Protein AF-A0A2G6C9Z2-F1 (afdb_monomer)

Sequence (104 aa):
MLDPESEKLVQGSLRQTPAGVHLALAPETNQLFSQILRNLEEQHGTTAAGEPRPVVLTSLDLRRHLRQHLVSEFPQIPVLSLPELTANVSVQPIGEIRLLTPVE

Radius of gyration: 14.16 Å; Cα contacts (8 Å, |Δi|>4): 102; chains: 1; bounding box: 36×35×36 Å

Nearest PDB structures (foldseek):
  6wa9-assembly1_I  TM=8.154E-01  e=1.800E-06  Chlamydia pneumoniae
  7qij-assembly1_HA  TM=7.880E-01  e=5.708E-06  Yersinia enterocolitica
  7qij-assembly1_IA  TM=7.735E-01  e=6.109E-06  Yersinia enterocolitica
  7qij-assembly2_QA  TM=7.751E-01  e=1.380E-05  Yersinia enterocolitica
  6wa9-assembly1_E  TM=7.570E-01  e=2.912E-05  Chlamydia pneumoniae

Mean predicted aligned error: 4.77 Å

Structure (mmCIF, N/CA/C/O backbone):
data_AF-A0A2G6C9Z2-F1
#
_entry.id   AF-A0A2G6C9Z2-F1
#
loop_
_atom_site.group_PDB
_atom_site.id
_atom_site.type_symbol
_atom_site.label_atom_id
_atom_site.label_alt_id
_atom_site.label_comp_id
_atom_site.label_asym_id
_atom_site.label_entity_id
_atom_site.label_seq_id
_atom_site.pdbx_PDB_ins_code
_atom_site.Cartn_x
_atom_site.Cartn_y
_atom_site.Cartn_z
_atom_site.occupancy
_atom_site.B_iso_or_equiv
_atom_site.auth_seq_id
_atom_site.auth_comp_id
_atom_site.auth_asym_id
_atom_site.auth_atom_id
_atom_site.pdbx_PDB_model_num
ATOM 1 N N . MET A 1 1 ? 8.566 1.923 -1.845 1.00 90.44 1 MET A N 1
ATOM 2 C CA . MET A 1 1 ? 8.155 1.179 -0.626 1.00 90.44 1 MET A CA 1
ATOM 3 C C . MET A 1 1 ? 7.540 2.152 0.361 1.00 90.44 1 MET A C 1
ATOM 5 O O . MET A 1 1 ? 7.825 3.332 0.223 1.00 90.44 1 MET A O 1
ATOM 9 N N . LEU A 1 2 ? 6.696 1.715 1.294 1.00 92.31 2 LEU A N 1
ATOM 10 C CA . LEU A 1 2 ? 6.283 2.602 2.389 1.00 92.31 2 LEU A CA 1
ATOM 11 C C . LEU A 1 2 ? 7.476 2.838 3.316 1.00 92.31 2 LEU A C 1
ATOM 13 O O . LEU A 1 2 ? 8.224 1.898 3.581 1.00 92.31 2 LEU A O 1
ATOM 17 N N . ASP A 1 3 ? 7.656 4.071 3.786 1.00 92.69 3 ASP A N 1
ATOM 18 C CA . ASP A 1 3 ? 8.592 4.308 4.883 1.00 92.69 3 ASP A CA 1
ATOM 19 C C . ASP A 1 3 ? 8.016 3.746 6.206 1.00 92.69 3 ASP A C 1
ATOM 21 O O . ASP A 1 3 ? 6.793 3.592 6.331 1.00 92.69 3 ASP A O 1
ATOM 25 N N . PRO A 1 4 ? 8.860 3.455 7.213 1.00 92.12 4 PRO A N 1
ATOM 26 C CA . PRO A 1 4 ? 8.418 2.821 8.454 1.00 92.12 4 PRO A CA 1
ATOM 27 C C . PRO A 1 4 ? 7.333 3.582 9.231 1.00 92.12 4 PRO A C 1
ATOM 29 O O . PRO A 1 4 ? 6.517 2.956 9.910 1.00 92.12 4 PRO A O 1
ATOM 32 N N . GLU A 1 5 ? 7.315 4.915 9.187 1.00 94.31 5 GLU A N 1
ATOM 33 C CA . GLU A 1 5 ? 6.312 5.711 9.899 1.00 94.31 5 GLU A CA 1
ATOM 34 C C . GLU A 1 5 ? 4.976 5.710 9.157 1.00 94.31 5 GLU A C 1
ATOM 36 O O . GLU A 1 5 ? 3.927 5.504 9.773 1.00 94.31 5 GLU A O 1
ATOM 41 N N . SER A 1 6 ? 5.011 5.830 7.828 1.00 95.06 6 SER A N 1
ATOM 42 C CA . SER A 1 6 ? 3.819 5.648 6.990 1.00 95.06 6 SER A CA 1
ATOM 43 C C . SER A 1 6 ? 3.226 4.257 7.142 1.00 95.06 6 SER A C 1
ATOM 45 O O . SER A 1 6 ? 2.007 4.096 7.175 1.00 95.06 6 SER A O 1
ATOM 47 N N . GLU A 1 7 ? 4.074 3.243 7.281 1.00 94.25 7 GLU A N 1
ATOM 48 C CA . GLU A 1 7 ? 3.624 1.876 7.487 1.00 94.25 7 GLU A CA 1
ATOM 49 C C . GLU A 1 7 ? 2.889 1.709 8.824 1.00 94.25 7 GLU A C 1
ATOM 51 O O . GLU A 1 7 ? 1.787 1.154 8.864 1.00 94.25 7 GLU A O 1
ATOM 56 N N . LYS A 1 8 ? 3.431 2.283 9.906 1.00 95.00 8 LYS A N 1
ATOM 57 C CA . LYS A 1 8 ? 2.752 2.339 11.210 1.00 95.00 8 LYS A CA 1
ATOM 58 C C . LYS A 1 8 ? 1.430 3.098 11.136 1.00 95.00 8 LYS A C 1
ATOM 60 O O . LYS A 1 8 ? 0.448 2.652 11.730 1.00 95.00 8 LYS A O 1
ATOM 65 N N . LEU A 1 9 ? 1.378 4.216 10.408 1.00 95.62 9 LEU A N 1
ATOM 66 C CA . LEU A 1 9 ? 0.140 4.972 10.207 1.00 95.62 9 LEU A CA 1
ATOM 67 C C . LEU A 1 9 ? -0.923 4.115 9.511 1.00 95.62 9 LEU A C 1
ATOM 69 O O . LEU A 1 9 ? -2.071 4.058 9.962 1.00 95.62 9 LEU A O 1
ATOM 73 N N . VAL A 1 10 ? -0.549 3.432 8.426 1.00 95.75 10 VAL A N 1
ATOM 74 C CA . VAL A 1 10 ? -1.455 2.562 7.662 1.00 95.75 10 VAL A CA 1
ATOM 75 C C . VAL A 1 10 ? -1.944 1.413 8.541 1.00 95.75 10 VAL A C 1
ATOM 77 O O . VAL A 1 10 ? -3.142 1.129 8.569 1.00 95.75 10 VAL A O 1
ATOM 80 N N . GLN A 1 11 ? -1.060 0.814 9.339 1.00 95.38 11 GLN A N 1
ATOM 81 C CA . GLN A 1 11 ? -1.421 -0.223 10.303 1.00 95.38 11 GLN A CA 1
ATOM 82 C C . GLN A 1 11 ? -2.396 0.279 11.374 1.00 95.38 11 GLN A C 1
ATOM 84 O O . GLN A 1 11 ? -3.413 -0.365 11.632 1.00 95.38 11 GLN A O 1
ATOM 89 N N . GLY A 1 12 ? -2.142 1.457 11.949 1.00 96.00 12 GLY A N 1
ATOM 90 C CA . GLY A 1 12 ? -3.032 2.109 12.915 1.00 96.00 12 GLY A CA 1
ATOM 91 C C . GLY A 1 12 ? -4.378 2.547 12.326 1.00 96.00 12 GLY A C 1
ATOM 92 O O . GLY A 1 12 ? -5.319 2.836 13.067 1.00 96.00 12 GLY A O 1
ATOM 93 N N . SER A 1 13 ? -4.500 2.560 10.999 1.00 96.12 13 SER A N 1
ATOM 94 C CA . SER A 1 13 ? -5.719 2.911 10.262 1.00 96.12 13 SER A CA 1
ATOM 95 C C . SER A 1 13 ? -6.564 1.694 9.869 1.00 96.12 13 SER A C 1
ATOM 97 O O . SER A 1 13 ? -7.622 1.844 9.254 1.00 96.12 13 SER A O 1
ATOM 99 N N . LEU A 1 14 ? -6.149 0.477 10.236 1.00 96.38 14 LEU A N 1
ATOM 100 C CA . LEU A 1 14 ? -6.987 -0.7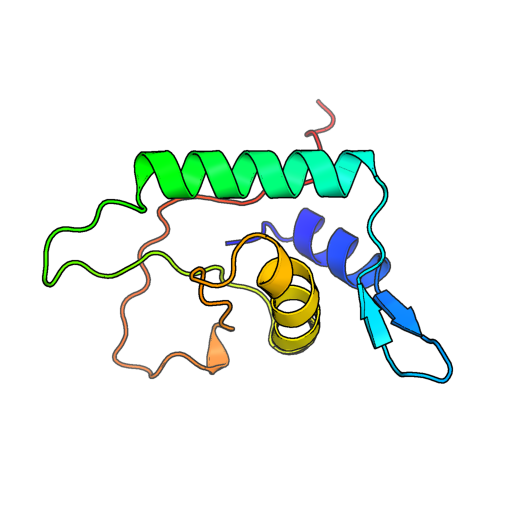12 10.090 1.00 96.38 14 LEU A CA 1
ATOM 101 C C . LEU A 1 14 ? -8.178 -0.642 11.051 1.00 96.38 14 LEU A C 1
ATOM 103 O O . LEU A 1 14 ? -8.050 -0.269 12.221 1.00 96.38 14 LEU A O 1
ATOM 107 N N . ARG A 1 15 ? -9.364 -0.995 10.556 1.00 95.75 15 ARG A N 1
ATOM 108 C CA . ARG A 1 15 ? -10.600 -1.031 11.343 1.00 95.75 15 ARG A CA 1
ATOM 109 C C . ARG A 1 15 ? -11.251 -2.390 11.209 1.00 95.75 15 ARG A C 1
ATOM 111 O O . ARG A 1 15 ? -11.387 -2.921 10.108 1.00 95.75 15 ARG A O 1
ATOM 118 N N . GLN A 1 16 ? -11.650 -2.939 12.348 1.00 95.06 16 GLN A N 1
ATOM 119 C CA . GLN A 1 16 ? -12.423 -4.165 12.396 1.00 95.06 16 GLN A CA 1
ATOM 120 C C . GLN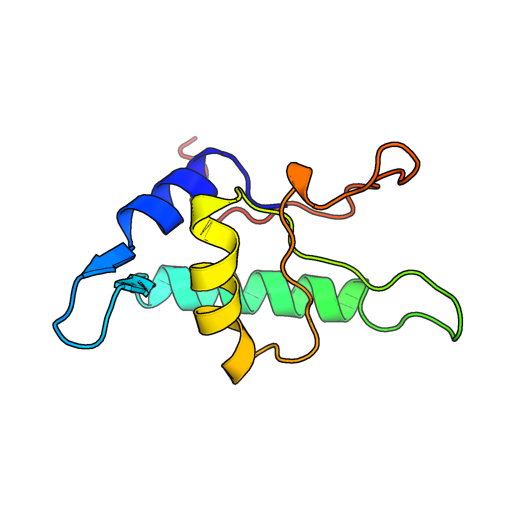 A 1 16 ? -13.907 -3.831 12.303 1.00 95.06 16 GLN A C 1
ATOM 122 O O . GLN A 1 16 ? -14.423 -2.993 13.041 1.00 95.06 16 GLN A O 1
ATOM 127 N N . THR A 1 17 ? -14.586 -4.512 11.393 1.00 92.50 17 THR A N 1
ATOM 128 C CA . THR A 1 17 ? -16.034 -4.445 11.208 1.00 92.50 17 THR A CA 1
ATOM 129 C C . THR A 1 17 ? -16.597 -5.866 11.176 1.00 92.50 17 THR A C 1
ATOM 131 O O . THR A 1 17 ? -15.833 -6.820 10.990 1.00 92.50 17 THR A O 1
ATOM 134 N N . PRO A 1 18 ? -17.924 -6.050 11.292 1.00 95.56 18 PRO A N 1
ATOM 135 C CA . PRO A 1 18 ? -18.542 -7.363 11.104 1.00 95.56 18 PRO A CA 1
ATOM 136 C C . PRO A 1 18 ? -18.252 -7.998 9.733 1.00 95.56 18 PRO A C 1
ATOM 138 O O . PRO A 1 18 ? -18.237 -9.218 9.619 1.00 95.56 18 PRO A O 1
ATOM 141 N N . ALA A 1 19 ? -17.988 -7.187 8.702 1.00 90.06 19 ALA A N 1
ATOM 142 C CA . ALA A 1 19 ? -17.647 -7.651 7.356 1.00 90.06 19 ALA A CA 1
ATOM 143 C C . ALA A 1 19 ? -16.150 -7.982 7.177 1.00 90.06 19 ALA A C 1
ATOM 145 O O . ALA A 1 19 ? -15.744 -8.433 6.107 1.00 90.06 19 ALA A O 1
ATOM 146 N N . GLY A 1 20 ? -15.322 -7.761 8.204 1.00 91.00 20 GLY A N 1
ATOM 147 C CA . GLY A 1 20 ? -13.881 -8.006 8.178 1.00 91.00 20 GLY A CA 1
ATOM 148 C C . GLY A 1 20 ? -13.045 -6.776 8.530 1.00 91.00 20 GLY A C 1
ATOM 149 O O . GLY A 1 20 ? -13.547 -5.768 9.035 1.00 91.00 20 GLY A O 1
ATOM 150 N N . VAL A 1 21 ? -11.739 -6.881 8.284 1.00 92.81 21 VAL A N 1
ATOM 151 C CA . VAL A 1 21 ? -10.768 -5.808 8.535 1.00 92.81 21 VAL A CA 1
ATOM 152 C C . VAL A 1 21 ? -10.512 -5.039 7.246 1.00 92.81 21 VAL A C 1
ATOM 154 O O . 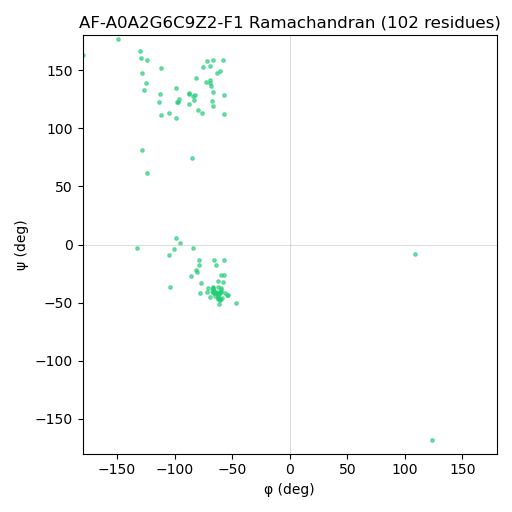VAL A 1 21 ? -10.060 -5.628 6.263 1.00 92.81 21 VAL A O 1
ATOM 157 N N . HIS A 1 22 ? -10.753 -3.730 7.266 1.00 92.06 22 HIS A N 1
ATOM 158 C CA . HIS A 1 22 ? -10.493 -2.846 6.132 1.00 92.06 22 HIS A CA 1
ATOM 159 C C . HIS A 1 22 ? -9.573 -1.687 6.521 1.00 92.06 22 HIS A C 1
ATOM 161 O O . HIS A 1 22 ? -9.478 -1.305 7.690 1.00 92.06 22 HIS A O 1
ATOM 167 N N . LEU A 1 23 ? -8.925 -1.090 5.524 1.00 94.44 23 LEU A N 1
ATOM 168 C CA . LEU A 1 23 ? -8.126 0.116 5.701 1.00 94.44 23 LEU A CA 1
ATOM 169 C C . LEU A 1 23 ? -9.031 1.356 5.662 1.00 94.44 23 LEU A C 1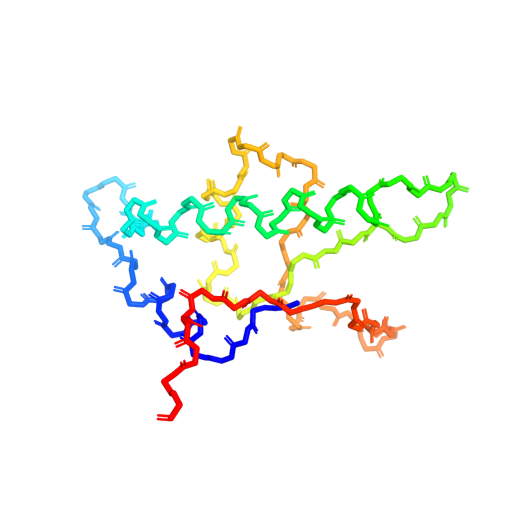
ATOM 171 O O . LEU A 1 23 ? -9.780 1.539 4.706 1.00 94.44 23 LEU A O 1
ATOM 175 N N . ALA A 1 24 ? -8.978 2.187 6.703 1.00 93.81 24 ALA A N 1
ATOM 176 C CA . ALA A 1 24 ? -9.733 3.435 6.807 1.00 93.81 24 ALA A CA 1
ATOM 177 C C . ALA A 1 24 ? -8.797 4.593 7.158 1.00 93.81 24 ALA A C 1
ATOM 179 O O . ALA A 1 24 ? -8.665 4.993 8.315 1.00 93.81 24 ALA A O 1
ATOM 180 N N . LEU A 1 25 ? -8.129 5.104 6.129 1.00 94.56 25 LEU A N 1
ATOM 181 C CA . LEU A 1 25 ? -7.285 6.290 6.217 1.00 94.56 25 LEU A CA 1
ATOM 182 C C . LEU A 1 25 ? -8.138 7.562 6.289 1.00 94.56 25 LEU A C 1
ATOM 184 O O . LEU A 1 25 ? -9.256 7.609 5.767 1.00 94.56 25 LEU A O 1
ATOM 188 N N . ALA A 1 26 ? -7.584 8.607 6.907 1.00 94.38 26 ALA A N 1
ATOM 189 C CA . ALA A 1 26 ? -8.171 9.939 6.849 1.00 94.38 26 ALA A CA 1
ATOM 190 C C . ALA A 1 26 ? -8.240 10.433 5.386 1.00 94.38 26 ALA A C 1
ATOM 192 O O . ALA A 1 26 ? -7.376 10.066 4.582 1.00 94.38 26 ALA A O 1
ATOM 193 N N . PRO A 1 27 ? -9.233 11.267 5.019 1.00 94.81 27 PRO A N 1
ATOM 194 C CA . PRO A 1 27 ? -9.402 11.733 3.641 1.00 94.81 27 PRO A CA 1
ATOM 195 C C . PRO A 1 27 ? -8.145 12.386 3.053 1.00 94.81 27 PRO A C 1
ATOM 197 O O . PRO A 1 27 ? -7.768 12.074 1.928 1.00 94.81 27 PRO A O 1
ATOM 200 N N . GLU A 1 28 ? -7.464 13.228 3.829 1.00 94.69 28 GLU A N 1
ATOM 201 C CA . GLU A 1 28 ? -6.239 13.925 3.413 1.00 94.69 28 GLU A CA 1
ATOM 202 C C . GLU A 1 28 ? -5.090 12.940 3.162 1.00 94.69 28 GLU A C 1
ATOM 204 O O . GLU A 1 28 ? -4.384 13.034 2.159 1.00 94.69 28 GLU A O 1
ATOM 209 N N . THR A 1 29 ? -4.946 11.930 4.025 1.00 94.75 29 THR A N 1
ATOM 210 C CA . THR A 1 29 ? -3.947 10.869 3.855 1.00 94.75 29 THR A CA 1
ATOM 211 C C . THR A 1 29 ? -4.230 10.020 2.619 1.00 94.75 29 THR A C 1
ATOM 213 O O . THR A 1 29 ? -3.301 9.697 1.884 1.00 94.75 29 THR A O 1
ATOM 216 N N . ASN A 1 30 ? -5.498 9.688 2.353 1.00 94.81 30 ASN A N 1
ATOM 217 C CA . ASN A 1 30 ? -5.893 8.995 1.123 1.00 94.81 30 ASN A CA 1
ATOM 218 C C . ASN A 1 30 ? -5.542 9.815 -0.118 1.00 94.81 30 ASN A C 1
ATOM 220 O O . ASN A 1 30 ? -4.951 9.289 -1.054 1.00 94.81 30 ASN A O 1
ATOM 224 N N . GLN A 1 31 ? -5.866 11.109 -0.113 1.00 95.25 31 GLN A N 1
ATOM 225 C CA . GLN A 1 31 ? -5.556 12.000 -1.228 1.00 95.25 31 GLN A CA 1
ATOM 226 C C . GLN A 1 31 ? -4.052 12.101 -1.476 1.00 95.25 31 GLN A C 1
ATOM 228 O O . GLN A 1 31 ? -3.628 12.072 -2.631 1.00 95.25 31 GLN A O 1
ATOM 233 N N . LEU A 1 32 ? -3.244 12.211 -0.418 1.00 95.06 32 LEU A N 1
ATOM 234 C CA . LEU A 1 32 ? -1.787 12.207 -0.526 1.00 95.06 32 LEU A CA 1
ATOM 235 C C . LEU A 1 32 ? -1.279 10.875 -1.090 1.00 95.06 32 LEU A C 1
ATOM 237 O O . LEU A 1 32 ? -0.439 10.867 -1.988 1.00 95.06 32 LEU A O 1
ATOM 241 N N . PHE A 1 33 ? -1.819 9.753 -0.615 1.00 95.00 33 PHE A N 1
ATOM 242 C CA . PHE A 1 33 ? -1.427 8.434 -1.095 1.00 95.00 33 PHE A CA 1
ATOM 243 C C . PHE A 1 33 ? -1.722 8.277 -2.595 1.00 95.00 33 PHE A C 1
ATOM 245 O O . PHE A 1 33 ? -0.818 7.951 -3.368 1.00 95.00 33 PHE A O 1
ATOM 252 N N . SER A 1 34 ? -2.946 8.585 -3.034 1.00 94.88 34 SER A N 1
ATOM 253 C CA . SER A 1 34 ? -3.317 8.518 -4.451 1.00 94.88 34 SER A CA 1
ATOM 254 C C . SER A 1 34 ? -2.461 9.448 -5.318 1.00 94.88 34 SER A C 1
ATOM 256 O O . SER A 1 34 ? -2.047 9.055 -6.407 1.00 94.88 34 SER A O 1
ATOM 258 N N . GLN A 1 35 ? -2.128 10.652 -4.835 1.00 95.31 35 GLN A N 1
ATOM 259 C CA . GLN A 1 35 ? -1.226 11.570 -5.541 1.00 95.31 35 GLN A CA 1
ATOM 260 C C . GLN A 1 35 ? 0.182 10.989 -5.711 1.00 95.31 35 GLN A C 1
ATOM 262 O O . GLN A 1 35 ? 0.724 11.013 -6.814 1.00 95.31 35 GLN A O 1
ATOM 267 N N . ILE A 1 36 ? 0.767 10.426 -4.648 1.00 93.88 36 ILE A N 1
ATOM 268 C CA . ILE A 1 36 ? 2.095 9.800 -4.708 1.00 93.88 36 ILE A CA 1
ATOM 269 C C . ILE A 1 36 ? 2.096 8.638 -5.705 1.00 93.88 36 ILE A C 1
ATOM 271 O O . ILE A 1 36 ? 2.991 8.554 -6.544 1.00 93.88 36 ILE A O 1
ATOM 275 N N . LEU A 1 37 ? 1.096 7.753 -5.642 1.00 92.62 37 LEU A N 1
ATOM 276 C CA . LEU A 1 37 ? 1.015 6.607 -6.550 1.00 92.62 37 LEU A CA 1
ATOM 277 C C . LEU A 1 37 ? 0.846 7.035 -8.006 1.00 92.62 37 LEU A C 1
ATOM 279 O O . LEU A 1 37 ? 1.518 6.479 -8.870 1.00 92.62 37 LEU A O 1
ATOM 283 N N . ARG A 1 38 ? 0.023 8.054 -8.273 1.00 92.50 38 ARG A N 1
ATOM 284 C CA . ARG A 1 38 ? -0.151 8.598 -9.622 1.00 92.50 38 ARG A CA 1
ATOM 285 C C . ARG A 1 38 ? 1.147 9.183 -10.171 1.00 92.50 38 ARG A C 1
ATOM 287 O O . ARG A 1 38 ? 1.522 8.848 -11.287 1.00 92.50 38 ARG A O 1
ATOM 294 N N . ASN A 1 39 ? 1.870 9.966 -9.372 1.00 91.44 39 ASN A N 1
ATOM 295 C CA . ASN A 1 39 ? 3.171 10.506 -9.774 1.00 91.44 39 ASN A CA 1
ATOM 296 C C . ASN A 1 39 ? 4.173 9.384 -10.092 1.00 91.44 39 ASN A C 1
ATOM 298 O O . ASN A 1 39 ? 4.897 9.462 -11.082 1.00 91.44 39 ASN A O 1
ATOM 302 N N . LEU A 1 40 ? 4.193 8.314 -9.289 1.00 87.94 40 LEU A N 1
ATOM 303 C CA . LEU A 1 40 ? 5.051 7.154 -9.542 1.00 87.94 40 LEU A CA 1
ATOM 304 C C . LEU A 1 40 ? 4.634 6.389 -10.808 1.00 87.94 40 LEU A C 1
ATOM 306 O O . LEU A 1 40 ? 5.502 5.935 -11.550 1.00 87.94 40 LEU A O 1
ATOM 310 N N . GLU A 1 41 ? 3.337 6.252 -11.089 1.00 85.75 41 GLU A N 1
ATOM 311 C CA . GLU A 1 41 ? 2.856 5.666 -12.347 1.00 85.75 41 GLU A CA 1
ATOM 312 C C . GLU A 1 41 ? 3.179 6.537 -13.564 1.00 85.75 41 GLU A C 1
ATOM 314 O O . GLU A 1 41 ? 3.539 6.011 -14.612 1.00 85.75 41 GLU A O 1
ATOM 319 N N . GLU A 1 42 ? 3.104 7.858 -13.452 1.00 87.69 42 GLU A N 1
ATOM 320 C CA . GLU A 1 42 ? 3.486 8.760 -14.542 1.00 87.69 42 GLU A CA 1
ATOM 321 C C . GLU A 1 42 ? 4.991 8.678 -14.834 1.00 87.69 42 GLU A C 1
ATOM 323 O O . GLU A 1 42 ? 5.400 8.646 -15.994 1.00 87.69 42 GLU A O 1
ATOM 328 N N . GLN A 1 43 ? 5.815 8.575 -13.787 1.00 86.38 43 GLN A N 1
ATOM 329 C CA . GLN A 1 43 ? 7.273 8.498 -13.902 1.00 86.38 43 GLN A CA 1
ATOM 330 C C . GLN A 1 43 ? 7.786 7.114 -14.326 1.00 86.38 43 GLN A C 1
ATOM 332 O O . GLN A 1 43 ? 8.810 7.025 -15.003 1.00 86.38 43 GLN A O 1
ATOM 337 N N . HIS A 1 44 ? 7.106 6.037 -13.920 1.00 82.38 44 HIS A N 1
ATOM 338 C CA . HIS A 1 44 ? 7.623 4.665 -14.030 1.00 82.38 44 HIS A CA 1
ATOM 339 C C . HIS A 1 44 ? 6.630 3.647 -14.614 1.00 82.38 44 HIS A C 1
ATOM 341 O O . HIS A 1 44 ? 6.967 2.475 -14.775 1.00 82.38 44 HIS A O 1
ATOM 347 N N . GLY A 1 45 ? 5.392 4.044 -14.907 1.00 71.25 45 GLY A N 1
ATOM 348 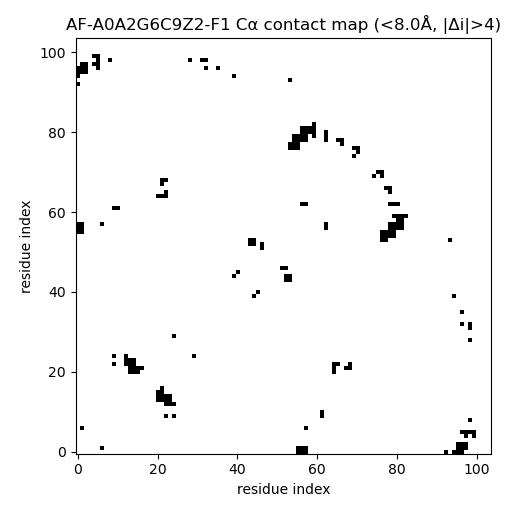C CA . GLY A 1 45 ? 4.333 3.151 -15.388 1.00 71.25 45 GLY A CA 1
ATOM 349 C C . GLY A 1 45 ? 4.394 2.862 -16.888 1.00 71.25 45 GLY A C 1
ATOM 350 O O . GLY A 1 45 ? 3.896 1.823 -17.329 1.00 71.25 45 GLY A O 1
ATOM 351 N N . THR A 1 46 ? 5.048 3.720 -17.677 1.00 68.62 46 THR A N 1
ATOM 352 C CA . THR A 1 46 ? 5.301 3.487 -19.109 1.00 68.62 46 THR A CA 1
ATOM 353 C C . THR A 1 46 ? 6.565 2.653 -19.297 1.00 68.62 46 THR A C 1
ATOM 355 O O . THR A 1 46 ? 7.623 3.135 -19.678 1.00 68.62 46 THR A O 1
ATOM 358 N N . THR A 1 47 ? 6.454 1.365 -18.997 1.00 65.31 47 THR A N 1
ATOM 359 C CA . THR A 1 47 ? 7.529 0.400 -19.243 1.00 65.31 47 THR A CA 1
ATOM 360 C C . THR A 1 47 ? 7.405 -0.154 -20.659 1.00 65.31 47 THR A C 1
ATOM 362 O O . THR A 1 47 ? 6.318 -0.567 -21.081 1.00 65.31 47 THR A O 1
ATOM 365 N N . ALA A 1 48 ? 8.502 -0.151 -21.420 1.00 71.38 48 ALA A N 1
ATOM 366 C CA . ALA A 1 48 ? 8.560 -0.836 -22.702 1.00 71.38 48 ALA A CA 1
ATOM 367 C C . ALA A 1 48 ? 8.255 -2.331 -22.507 1.00 71.38 48 ALA A C 1
ATOM 369 O O . ALA A 1 48 ? 8.380 -2.886 -21.411 1.00 71.38 48 ALA A O 1
ATOM 370 N N . ALA A 1 49 ? 7.846 -3.011 -23.578 1.00 70.50 49 ALA A N 1
ATOM 371 C CA . ALA A 1 49 ? 7.600 -4.447 -23.519 1.00 70.50 49 ALA A CA 1
ATOM 372 C C . ALA A 1 49 ? 8.867 -5.182 -23.036 1.00 70.50 49 ALA A C 1
ATOM 374 O O . ALA A 1 49 ? 9.872 -5.217 -23.741 1.00 70.50 49 ALA A O 1
ATOM 375 N N . GLY A 1 50 ? 8.805 -5.760 -21.832 1.00 67.69 50 GLY A N 1
ATOM 376 C CA . GLY A 1 50 ? 9.918 -6.475 -21.199 1.00 67.69 50 GLY A CA 1
ATOM 377 C C . GLY A 1 50 ? 10.569 -5.761 -20.010 1.00 67.69 50 GLY A C 1
ATOM 378 O O . GLY A 1 50 ? 11.361 -6.393 -19.315 1.00 67.69 50 GLY A O 1
ATOM 379 N N . GLU A 1 51 ? 10.226 -4.501 -19.724 1.00 73.38 51 GLU A N 1
ATOM 380 C CA . GLU A 1 51 ? 10.714 -3.817 -18.522 1.00 73.38 51 GLU A CA 1
ATOM 381 C C . GLU A 1 51 ? 9.901 -4.195 -17.266 1.00 73.38 51 GLU A C 1
ATOM 383 O O . GLU A 1 51 ? 8.682 -4.406 -17.338 1.00 73.38 51 GLU A O 1
ATOM 388 N N . PRO A 1 52 ? 10.560 -4.308 -16.096 1.00 72.94 52 PRO A N 1
ATOM 389 C CA . PRO A 1 52 ? 9.897 -4.677 -14.853 1.00 72.94 52 PRO A CA 1
ATOM 390 C C . PRO A 1 52 ? 8.940 -3.569 -14.409 1.00 72.94 52 PRO A C 1
ATOM 392 O O . PRO A 1 52 ? 9.338 -2.425 -14.199 1.00 72.94 52 PRO A O 1
ATOM 395 N N . ARG A 1 53 ? 7.663 -3.921 -14.225 1.00 79.31 53 ARG A N 1
ATOM 396 C CA . ARG A 1 53 ? 6.666 -2.985 -13.700 1.00 79.31 53 ARG A CA 1
ATOM 397 C C . ARG A 1 53 ? 6.937 -2.671 -12.229 1.00 79.31 53 ARG A C 1
ATOM 399 O O . ARG A 1 53 ? 7.263 -3.589 -11.469 1.00 79.31 53 ARG A O 1
ATOM 406 N N . PRO A 1 54 ? 6.746 -1.413 -11.805 1.00 87.12 54 PRO A N 1
ATOM 407 C CA . PRO A 1 54 ? 6.908 -1.045 -10.412 1.00 87.12 54 PRO A CA 1
ATOM 408 C C . PRO A 1 54 ? 5.886 -1.764 -9.527 1.00 87.12 54 PRO A C 1
ATOM 410 O O . PRO A 1 54 ? 4.752 -2.031 -9.930 1.00 87.12 54 PRO A O 1
ATOM 413 N N . VAL A 1 55 ? 6.301 -2.065 -8.298 1.00 91.31 55 VAL A N 1
ATOM 414 C CA . VAL A 1 55 ? 5.475 -2.718 -7.277 1.00 91.31 55 VAL A CA 1
ATOM 415 C C . VAL A 1 55 ? 5.515 -1.920 -5.980 1.00 91.31 55 VAL A C 1
ATOM 417 O O . VAL A 1 55 ? 6.534 -1.321 -5.628 1.00 91.31 55 VAL A O 1
ATOM 420 N N . VAL A 1 56 ? 4.414 -1.942 -5.233 1.00 94.12 56 VAL A N 1
ATOM 421 C CA . VAL A 1 56 ? 4.373 -1.413 -3.869 1.00 94.12 56 VAL A CA 1
ATOM 422 C C . VAL A 1 56 ? 4.802 -2.518 -2.910 1.00 94.12 56 VAL A C 1
ATOM 424 O O . VAL A 1 56 ? 4.176 -3.574 -2.851 1.00 94.12 56 VAL A O 1
ATOM 427 N N . LEU A 1 57 ? 5.866 -2.261 -2.149 1.00 93.69 57 LEU A N 1
ATOM 428 C CA . LEU A 1 57 ? 6.341 -3.140 -1.078 1.00 93.69 57 LEU A CA 1
ATOM 429 C C . LEU A 1 57 ? 5.860 -2.646 0.291 1.00 93.69 57 LEU A C 1
ATOM 431 O O . LEU A 1 57 ? 5.961 -1.450 0.578 1.00 93.69 57 LEU A O 1
ATOM 435 N N . THR A 1 58 ? 5.368 -3.579 1.109 1.00 94.50 58 THR A N 1
ATOM 436 C CA . THR A 1 58 ? 4.888 -3.385 2.492 1.00 94.50 58 THR A CA 1
ATOM 437 C C . THR A 1 58 ? 5.120 -4.659 3.332 1.00 94.50 58 THR A C 1
ATOM 439 O O . THR A 1 58 ? 5.597 -5.666 2.807 1.00 94.50 58 THR A O 1
ATOM 442 N N . SER A 1 59 ? 4.811 -4.659 4.629 1.00 93.25 59 SER A N 1
ATOM 443 C CA . SER A 1 59 ? 4.819 -5.861 5.473 1.00 93.25 59 SER A CA 1
ATOM 444 C C . SER A 1 59 ? 3.738 -6.872 5.093 1.00 93.25 59 SER A C 1
ATOM 446 O O . SER A 1 59 ? 2.707 -6.558 4.492 1.00 93.25 59 SER A O 1
ATOM 448 N N . LEU A 1 60 ? 3.971 -8.123 5.493 1.00 92.88 60 LEU A N 1
ATOM 449 C CA . LEU A 1 60 ? 3.064 -9.242 5.252 1.00 92.88 60 LEU A CA 1
ATOM 450 C C . LEU A 1 60 ? 1.651 -8.977 5.805 1.00 92.88 60 LEU A C 1
ATOM 452 O O . LEU A 1 60 ? 0.663 -9.251 5.122 1.00 92.88 60 LEU A O 1
ATOM 456 N N . ASP A 1 61 ? 1.554 -8.394 7.002 1.00 92.06 61 ASP A N 1
ATOM 457 C CA . ASP A 1 61 ? 0.280 -8.112 7.673 1.00 92.06 61 ASP A CA 1
ATOM 458 C C . ASP A 1 61 ? -0.560 -7.059 6.937 1.00 92.06 61 ASP A C 1
ATOM 460 O O . ASP A 1 61 ? -1.786 -7.172 6.864 1.00 92.06 61 ASP A O 1
ATOM 464 N N . LEU A 1 62 ? 0.086 -6.051 6.343 1.00 94.62 62 LEU A N 1
ATOM 465 C CA . LEU A 1 62 ? -0.593 -4.967 5.631 1.00 94.62 62 LEU A CA 1
ATOM 466 C C . LEU A 1 62 ? -0.913 -5.296 4.180 1.00 94.62 62 LEU A C 1
ATOM 468 O O . LEU A 1 62 ? -1.883 -4.765 3.635 1.00 94.62 62 LEU A O 1
ATOM 472 N N . ARG A 1 63 ? -0.138 -6.187 3.557 1.00 95.62 63 ARG A N 1
ATOM 473 C CA . ARG A 1 63 ? -0.174 -6.479 2.119 1.00 95.62 63 ARG A CA 1
ATOM 474 C C . ARG A 1 63 ? -1.587 -6.666 1.565 1.00 95.62 63 ARG A C 1
ATOM 476 O O . ARG A 1 63 ? -1.952 -6.027 0.577 1.00 95.62 63 ARG A O 1
ATOM 483 N N . ARG A 1 64 ? -2.410 -7.504 2.207 1.00 95.12 64 ARG A N 1
ATOM 484 C CA . ARG A 1 64 ? -3.793 -7.773 1.758 1.00 95.12 64 ARG A CA 1
ATOM 485 C C . ARG A 1 64 ? -4.710 -6.555 1.893 1.00 95.12 64 ARG A C 1
ATOM 487 O O . ARG A 1 64 ? -5.509 -6.299 0.998 1.00 95.12 64 ARG A O 1
ATOM 494 N N . HIS A 1 65 ? -4.580 -5.804 2.985 1.00 95.62 65 HIS A N 1
ATOM 495 C CA . HIS A 1 65 ? -5.431 -4.653 3.286 1.00 95.62 65 HIS A CA 1
ATOM 496 C C . HIS A 1 65 ? -5.103 -3.495 2.352 1.00 95.62 65 HIS A C 1
ATOM 498 O O . HIS A 1 65 ? -6.000 -2.858 1.803 1.00 95.62 65 HIS A O 1
ATOM 504 N N . LEU A 1 66 ? -3.812 -3.291 2.096 1.00 95.50 66 LEU A N 1
ATOM 505 C CA . LEU A 1 66 ? -3.347 -2.296 1.152 1.00 95.50 66 LEU A CA 1
ATOM 506 C C . LEU A 1 66 ? -3.758 -2.651 -0.284 1.00 95.50 66 LEU A C 1
ATOM 508 O O . LEU A 1 66 ? -4.262 -1.795 -1.004 1.00 95.50 66 LEU A O 1
ATOM 512 N N . ARG A 1 67 ? -3.654 -3.926 -0.691 1.00 96.25 67 ARG A N 1
ATOM 513 C CA . ARG A 1 67 ? -4.152 -4.372 -2.003 1.00 96.25 67 ARG A CA 1
ATOM 514 C C . ARG A 1 67 ? -5.652 -4.118 -2.171 1.00 96.25 67 ARG A C 1
ATOM 516 O O . ARG A 1 67 ? -6.056 -3.623 -3.219 1.00 96.25 67 ARG A O 1
ATOM 523 N N . GLN A 1 68 ? -6.461 -4.456 -1.165 1.00 95.06 68 GLN A N 1
ATOM 524 C CA . GLN A 1 68 ? -7.910 -4.220 -1.179 1.00 95.06 68 GLN A CA 1
ATOM 525 C C . GLN A 1 68 ? -8.258 -2.733 -1.262 1.00 95.06 68 GLN A C 1
ATOM 527 O O . GLN A 1 68 ? -9.221 -2.372 -1.927 1.00 95.06 68 GLN A O 1
ATOM 532 N N . HIS A 1 69 ? -7.475 -1.879 -0.609 1.00 94.62 69 HIS A N 1
ATOM 533 C CA . HIS A 1 69 ? -7.667 -0.437 -0.664 1.0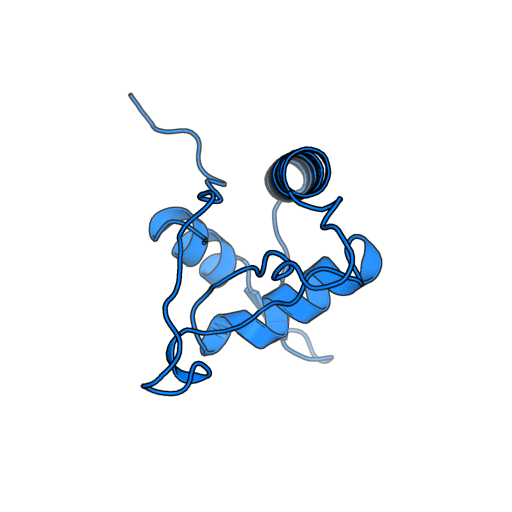0 94.62 69 HIS A CA 1
ATOM 534 C C . HIS A 1 69 ? -7.329 0.137 -2.049 1.00 94.62 69 HIS A C 1
ATOM 536 O O . HIS A 1 69 ? -8.104 0.908 -2.606 1.00 94.62 69 HIS A O 1
ATOM 542 N N . LEU A 1 70 ? -6.208 -0.288 -2.637 1.00 94.44 70 LEU A N 1
ATOM 543 C CA . LEU A 1 70 ? -5.705 0.275 -3.892 1.00 94.44 70 LEU A CA 1
ATOM 544 C C . LEU A 1 70 ? -6.393 -0.273 -5.147 1.00 94.44 70 LEU A C 1
ATOM 546 O O . LEU A 1 70 ? -6.392 0.404 -6.166 1.00 94.44 70 LEU A O 1
ATOM 550 N N . VAL A 1 71 ? -6.988 -1.473 -5.117 1.00 94.88 71 VAL A N 1
ATOM 551 C CA . VAL A 1 71 ? -7.515 -2.129 -6.334 1.00 94.88 71 VAL A CA 1
ATOM 552 C C . VAL A 1 71 ? -8.597 -1.329 -7.065 1.00 94.88 71 VAL A C 1
ATOM 554 O O . VAL A 1 71 ? -8.737 -1.491 -8.273 1.00 94.88 71 VAL A O 1
ATOM 557 N N . SER A 1 72 ? -9.343 -0.472 -6.362 1.00 91.94 72 SER A N 1
ATOM 558 C CA . SER A 1 72 ? -10.400 0.343 -6.973 1.00 91.94 72 SER A CA 1
ATOM 559 C C . SER A 1 72 ? -9.858 1.462 -7.862 1.00 91.94 72 SER A C 1
ATOM 561 O O . SER A 1 72 ? -10.490 1.778 -8.865 1.00 91.94 72 SER A O 1
ATOM 563 N N . GLU A 1 73 ? -8.745 2.091 -7.478 1.00 93.75 73 GLU A N 1
ATOM 564 C CA . GLU A 1 73 ? -8.169 3.238 -8.199 1.00 93.75 73 GLU A CA 1
ATOM 565 C C . GLU A 1 73 ? -6.939 2.829 -9.020 1.00 93.75 73 GLU A C 1
ATOM 567 O O . GLU A 1 73 ? -6.764 3.275 -10.149 1.00 93.75 73 GLU A O 1
ATOM 572 N N . PHE A 1 74 ? -6.135 1.906 -8.490 1.00 93.50 74 PHE A N 1
ATOM 573 C CA . PHE A 1 74 ? -4.866 1.448 -9.049 1.00 93.50 74 PHE A CA 1
ATOM 574 C C . PHE A 1 74 ? -4.867 -0.080 -9.260 1.00 93.50 74 PHE A C 1
ATOM 576 O O . PHE A 1 74 ? -4.078 -0.810 -8.644 1.00 93.50 74 PHE A O 1
ATOM 583 N N . PRO A 1 75 ? -5.763 -0.632 -10.104 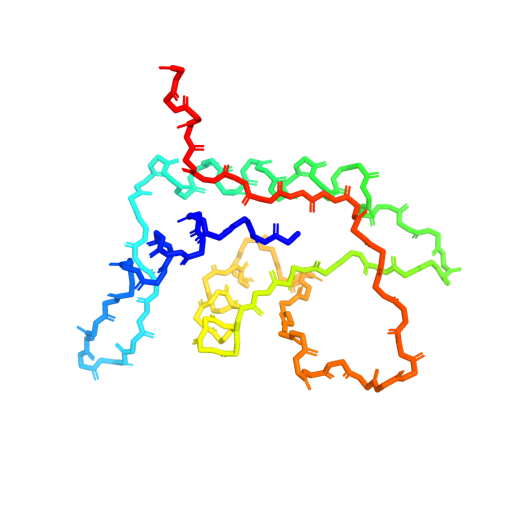1.00 91.88 75 PRO A N 1
ATOM 584 C CA . PRO A 1 75 ? -5.907 -2.078 -10.263 1.00 91.88 75 PRO A CA 1
ATOM 585 C C . PRO A 1 75 ? -4.639 -2.750 -10.803 1.00 91.88 75 PRO A C 1
ATOM 587 O O . PRO A 1 75 ? -4.383 -3.902 -10.431 1.00 91.88 75 PRO A O 1
ATOM 590 N N . GLN A 1 76 ? -3.855 -2.038 -11.626 1.00 88.56 76 GLN A N 1
ATOM 591 C CA . GLN A 1 76 ? -2.621 -2.532 -12.239 1.00 88.56 76 GLN A CA 1
ATOM 592 C C . GLN A 1 76 ? -1.392 -2.539 -11.323 1.00 88.56 76 GLN A C 1
ATOM 594 O O . GLN A 1 76 ? -0.437 -3.241 -11.653 1.00 88.56 76 GLN A O 1
ATOM 599 N N . ILE A 1 77 ? -1.394 -1.799 -10.206 1.00 90.62 77 ILE A N 1
ATOM 600 C CA . ILE A 1 77 ? -0.237 -1.718 -9.306 1.00 90.62 77 ILE A CA 1
ATOM 601 C C . ILE A 1 77 ? -0.201 -2.967 -8.411 1.00 90.62 77 ILE A C 1
ATOM 603 O O . ILE A 1 77 ? -1.101 -3.164 -7.582 1.00 90.62 77 ILE A O 1
ATOM 607 N N . PRO A 1 78 ? 0.827 -3.828 -8.519 1.00 92.00 78 PRO A N 1
ATOM 608 C CA . PRO A 1 78 ? 0.973 -4.966 -7.626 1.00 92.00 78 PRO A CA 1
ATOM 609 C C . PRO A 1 78 ? 1.400 -4.501 -6.232 1.00 92.00 78 PRO A C 1
ATOM 611 O O . PRO A 1 78 ? 2.269 -3.642 -6.087 1.00 92.00 78 PRO A O 1
ATOM 614 N N . VAL A 1 79 ? 0.825 -5.122 -5.201 1.00 94.81 79 VAL A N 1
ATOM 615 C CA . VAL A 1 79 ? 1.241 -4.947 -3.803 1.00 94.81 79 VAL A CA 1
ATOM 616 C C . VAL A 1 79 ? 1.825 -6.265 -3.313 1.00 94.81 79 VAL A C 1
ATOM 618 O O . VAL A 1 79 ? 1.138 -7.294 -3.368 1.00 94.81 79 VAL A O 1
ATOM 621 N N . LEU A 1 80 ? 3.073 -6.232 -2.854 1.00 93.62 80 LEU A N 1
ATOM 622 C CA . LEU A 1 80 ? 3.859 -7.386 -2.418 1.00 93.62 80 LEU A CA 1
ATOM 623 C C . LEU A 1 80 ? 4.455 -7.142 -1.029 1.00 93.62 80 LEU A C 1
ATOM 625 O O . LEU A 1 80 ? 4.595 -5.997 -0.592 1.00 93.62 80 LEU A O 1
ATOM 629 N N . SER A 1 81 ? 4.843 -8.221 -0.357 1.00 92.81 81 SER A N 1
ATOM 630 C CA . SER A 1 81 ? 5.695 -8.153 0.830 1.00 92.81 81 SER A CA 1
ATOM 631 C C . SER A 1 81 ? 7.083 -8.734 0.575 1.00 92.81 81 SER A C 1
ATOM 633 O O . SER A 1 81 ? 7.255 -9.599 -0.279 1.00 92.81 81 SER A O 1
ATOM 635 N N . LEU A 1 82 ? 8.095 -8.253 1.305 1.00 84.81 82 LEU A N 1
ATOM 636 C CA . LEU A 1 82 ? 9.480 -8.728 1.155 1.00 84.81 82 LEU A CA 1
ATOM 637 C C . LEU A 1 82 ? 9.619 -10.261 1.274 1.00 84.81 82 LEU A C 1
ATOM 639 O O . LEU A 1 82 ? 10.298 -10.836 0.428 1.00 84.81 82 LEU A O 1
ATOM 643 N N . PRO A 1 83 ? 8.962 -10.951 2.233 1.00 87.94 83 PRO A N 1
ATOM 644 C CA . PRO A 1 83 ? 9.025 -12.413 2.326 1.00 87.94 83 PRO A CA 1
ATOM 645 C C . PRO A 1 83 ? 8.423 -13.166 1.129 1.00 87.94 83 PRO A C 1
ATOM 647 O O . PRO A 1 83 ? 8.690 -14.352 0.966 1.00 87.94 83 PRO A O 1
ATOM 650 N N . GLU A 1 84 ? 7.598 -12.513 0.302 1.00 84.25 84 GLU A N 1
ATOM 651 C CA . GLU A 1 84 ? 7.042 -13.110 -0.923 1.00 84.25 84 GLU A CA 1
ATOM 652 C C . GLU A 1 84 ? 8.051 -13.115 -2.079 1.00 84.25 84 GLU A C 1
ATOM 654 O O . GLU A 1 84 ? 7.830 -13.786 -3.088 1.00 84.25 84 GLU A O 1
ATOM 659 N N . LEU A 1 85 ? 9.151 -12.369 -1.951 1.00 83.94 85 LEU A N 1
ATOM 660 C CA . LEU A 1 85 ? 10.216 -12.342 -2.942 1.00 83.94 85 LEU A CA 1
ATOM 661 C C . LEU A 1 85 ? 11.143 -13.540 -2.723 1.00 83.94 85 LEU A C 1
ATOM 663 O O . LEU A 1 85 ? 11.617 -13.795 -1.617 1.00 83.94 85 LEU A O 1
ATOM 667 N N . THR A 1 86 ? 11.407 -14.298 -3.787 1.00 76.81 86 THR A N 1
ATOM 668 C CA . THR A 1 86 ? 12.354 -15.415 -3.723 1.00 76.81 86 THR A CA 1
ATOM 669 C C . THR A 1 86 ? 13.778 -14.885 -3.546 1.00 76.81 86 THR A C 1
ATO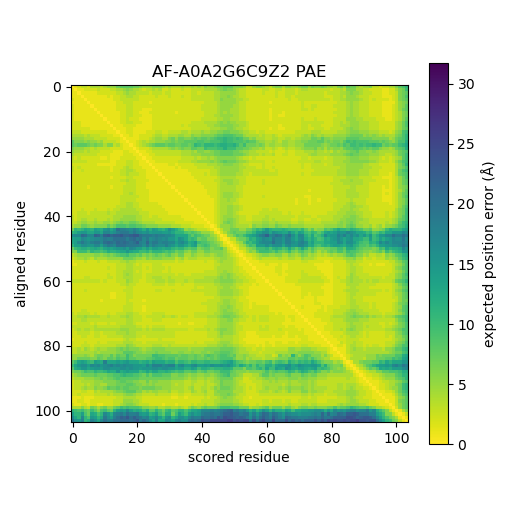M 671 O O . THR A 1 86 ? 14.098 -13.778 -3.979 1.00 76.81 86 THR A O 1
ATOM 674 N N . ALA A 1 87 ? 14.664 -15.692 -2.953 1.00 72.69 87 ALA A N 1
ATOM 675 C CA . ALA A 1 87 ? 16.051 -15.303 -2.658 1.00 72.69 87 ALA A CA 1
ATOM 676 C C . ALA A 1 87 ? 16.872 -14.855 -3.890 1.00 72.69 87 ALA A C 1
ATOM 678 O O . ALA A 1 87 ? 17.937 -14.265 -3.738 1.00 72.69 87 ALA A O 1
ATOM 679 N N . ASN A 1 88 ? 16.375 -15.111 -5.103 1.00 79.25 88 ASN A N 1
ATOM 680 C CA . ASN A 1 88 ? 17.042 -14.788 -6.361 1.00 79.25 88 ASN A CA 1
ATOM 681 C C . ASN A 1 88 ? 16.528 -13.483 -7.004 1.00 79.25 88 ASN A C 1
ATOM 683 O O . ASN A 1 88 ? 16.920 -13.173 -8.128 1.00 79.25 88 ASN A O 1
ATOM 687 N N . VAL A 1 89 ? 15.647 -12.727 -6.338 1.00 82.38 89 VAL A N 1
ATOM 688 C CA . VAL A 1 89 ? 15.115 -11.454 -6.849 1.00 82.38 89 VAL A CA 1
ATOM 689 C C . VAL A 1 89 ? 15.888 -10.281 -6.255 1.00 82.38 89 VAL A C 1
ATOM 691 O O . VAL A 1 89 ? 15.919 -10.090 -5.042 1.00 82.38 89 VAL A O 1
ATOM 694 N N . SER A 1 90 ? 16.473 -9.450 -7.117 1.00 81.94 90 SER A N 1
ATOM 695 C CA . SER A 1 90 ? 17.005 -8.146 -6.714 1.00 81.94 90 SER A CA 1
ATOM 696 C C . SER A 1 90 ? 15.891 -7.104 -6.705 1.00 81.94 90 SER A C 1
ATOM 698 O O . SER A 1 90 ? 15.187 -6.922 -7.696 1.00 81.94 90 SER A O 1
ATOM 700 N N . VAL A 1 91 ? 15.749 -6.400 -5.584 1.00 84.88 91 VAL A N 1
ATOM 701 C CA . VAL A 1 91 ? 14.820 -5.275 -5.449 1.00 84.88 91 VAL A CA 1
ATOM 702 C C . VAL A 1 91 ? 15.578 -3.984 -5.701 1.00 84.88 91 VAL A C 1
ATOM 704 O O . VAL A 1 91 ? 16.554 -3.698 -5.012 1.00 84.88 91 VAL A O 1
ATOM 707 N N . GLN A 1 92 ? 15.094 -3.182 -6.645 1.00 87.25 92 GLN A N 1
ATOM 708 C CA . GLN A 1 92 ? 15.569 -1.821 -6.848 1.00 87.25 92 GLN A CA 1
ATOM 709 C C . GLN A 1 92 ? 14.530 -0.834 -6.301 1.00 87.25 92 GLN A C 1
ATOM 711 O O . GLN A 1 92 ? 13.427 -0.742 -6.846 1.00 87.25 92 GLN A O 1
ATOM 716 N N . PRO A 1 93 ? 14.843 -0.086 -5.231 1.00 88.56 93 PRO A N 1
ATOM 717 C CA . PRO A 1 93 ? 13.999 1.013 -4.793 1.00 88.56 93 PRO A CA 1
ATOM 718 C C . PRO A 1 93 ? 14.009 2.121 -5.849 1.00 88.56 93 PRO A C 1
ATOM 720 O O . PRO A 1 93 ? 15.058 2.687 -6.141 1.00 88.56 93 PRO A O 1
ATOM 723 N N . ILE A 1 94 ? 12.842 2.433 -6.407 1.00 87.25 94 ILE A N 1
ATOM 724 C CA . ILE A 1 94 ? 12.662 3.560 -7.342 1.00 87.25 94 ILE A CA 1
ATOM 725 C C . ILE A 1 94 ? 11.950 4.755 -6.693 1.00 87.25 94 ILE A C 1
ATOM 727 O O . ILE A 1 94 ? 11.880 5.827 -7.275 1.00 87.25 94 ILE A O 1
ATOM 731 N N . GLY A 1 95 ? 11.423 4.573 -5.478 1.00 87.62 95 GLY A N 1
ATOM 732 C CA . GLY A 1 95 ? 10.703 5.602 -4.739 1.00 87.62 95 GLY A CA 1
ATOM 733 C C . GLY A 1 95 ? 10.223 5.119 -3.372 1.00 87.62 95 GLY A C 1
ATOM 734 O O . GLY A 1 95 ? 10.136 3.912 -3.095 1.00 87.62 95 GLY A O 1
ATOM 735 N N . GLU A 1 96 ? 9.887 6.079 -2.518 1.00 90.88 96 GLU A N 1
ATOM 736 C CA . GLU A 1 96 ? 9.370 5.861 -1.171 1.00 90.88 96 GLU A CA 1
ATOM 737 C C . GLU A 1 96 ? 8.031 6.586 -0.989 1.00 90.88 96 GLU A C 1
ATOM 739 O O . GLU A 1 96 ? 7.845 7.697 -1.478 1.00 90.88 96 GLU A O 1
ATOM 744 N N . ILE A 1 97 ? 7.082 5.933 -0.322 1.00 93.62 97 ILE A N 1
ATOM 745 C CA . ILE A 1 97 ? 5.745 6.454 -0.050 1.00 93.62 97 ILE A CA 1
ATOM 746 C C . ILE A 1 97 ? 5.759 6.991 1.377 1.00 93.62 97 ILE A C 1
ATOM 748 O O . ILE A 1 97 ? 5.798 6.203 2.323 1.00 93.62 97 ILE A O 1
ATOM 752 N N . ARG A 1 98 ? 5.717 8.322 1.488 1.00 94.38 98 ARG A N 1
ATOM 753 C CA . ARG A 1 98 ? 5.673 9.071 2.745 1.00 94.38 98 ARG A CA 1
ATOM 754 C C . ARG A 1 98 ? 4.316 9.751 2.895 1.00 94.38 98 ARG A C 1
ATOM 756 O O . ARG A 1 98 ? 3.980 10.654 2.138 1.00 94.38 98 ARG A O 1
ATOM 763 N N . LEU A 1 99 ? 3.530 9.278 3.851 1.00 93.62 99 LEU A N 1
ATOM 764 C CA . LEU A 1 99 ? 2.176 9.729 4.180 1.00 93.62 99 LEU A CA 1
ATOM 765 C C . LEU A 1 99 ? 2.144 10.670 5.387 1.00 93.62 99 LEU A C 1
ATOM 767 O O . LEU A 1 99 ? 1.085 11.174 5.757 1.00 93.62 99 LEU A O 1
ATOM 771 N N . LEU A 1 100 ? 3.302 10.881 6.003 1.00 86.69 100 LEU A N 1
ATOM 772 C CA . LEU A 1 100 ? 3.521 11.845 7.060 1.00 86.69 100 LEU A CA 1
ATOM 773 C C . LEU A 1 100 ? 4.439 12.928 6.516 1.00 86.69 100 LEU A C 1
ATOM 77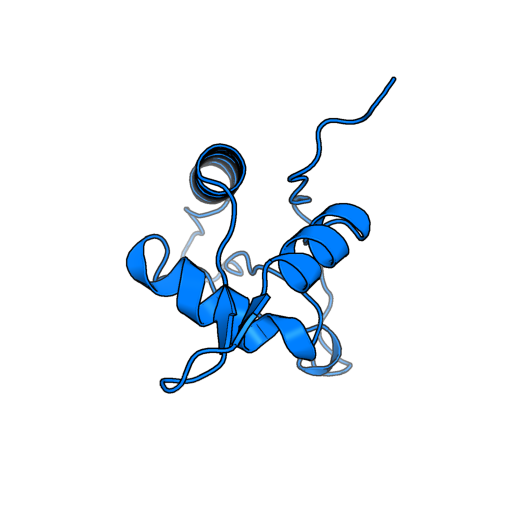5 O O . LEU A 1 100 ? 5.491 12.641 5.940 1.00 86.69 100 LEU A O 1
ATOM 779 N N . THR A 1 101 ? 4.035 14.178 6.691 1.00 69.44 101 THR A N 1
ATOM 780 C CA . THR A 1 101 ? 4.930 15.308 6.474 1.00 69.44 101 THR A CA 1
ATOM 781 C C . THR A 1 101 ? 6.023 15.235 7.542 1.00 69.44 101 THR A C 1
ATOM 783 O O . THR A 1 101 ? 5.682 15.055 8.715 1.00 69.44 101 THR A O 1
ATOM 786 N N . PRO A 1 102 ? 7.315 15.348 7.186 1.00 58.28 102 PRO A N 1
ATOM 787 C CA . PRO A 1 102 ? 8.356 15.439 8.194 1.00 58.28 102 PRO A CA 1
ATOM 788 C C . PRO A 1 102 ? 8.058 16.634 9.102 1.00 58.28 102 PRO A C 1
ATOM 790 O O . PRO A 1 102 ? 7.794 17.734 8.615 1.00 58.28 102 PRO A O 1
ATOM 793 N N . VAL A 1 103 ? 8.058 16.400 10.413 1.00 53.78 103 VAL A N 1
ATOM 794 C CA . VAL A 1 103 ? 8.123 17.488 11.388 1.00 53.78 103 VAL A CA 1
ATOM 795 C C . VAL A 1 103 ? 9.580 17.945 11.383 1.00 53.78 103 VAL A C 1
ATOM 797 O O . VAL A 1 103 ? 10.456 17.142 11.705 1.00 53.78 103 VAL A O 1
ATOM 800 N N . GLU A 1 104 ? 9.831 19.172 10.920 1.00 45.00 104 GLU A N 1
ATOM 801 C CA . GLU A 1 104 ? 11.158 19.810 10.985 1.00 45.00 104 GLU A CA 1
ATOM 802 C C . GLU A 1 104 ? 11.657 19.973 12.428 1.00 45.00 104 GLU A C 1
ATOM 804 O O . GLU A 1 104 ? 10.825 20.260 13.323 1.00 45.00 104 GLU A O 1
#

Secondary structure (DSSP, 8-state):
-B-HHHHHHHHHTEEEETTEEEE---HHHHHHHHHHHHHHHHHHS---TTSPPP-EEE-HHHHHHHHHHHTTT-TTS-EEEGGGS-TTPPP-----B--S----

pLDDT: mean 88.54, std 9.84, range [45.0, 96.38]

Foldseek 3Di:
DEDPVSQVLQVVQWDQDPVGIAGHDDPLLVVLQLVVVVVCCVVQVPDDVPDDHDEAEHAPVCQVRVQVVCCVPPVPHHGDYPVVDDPPDDDDDPDYRDSDDDDD

Solvent-accessible surface area (backbone atoms only — not comparable to full-atom values): 6449 Å² total; per-residue (Å²): 52,55,39,76,66,33,44,51,51,54,60,72,22,53,42,84,50,99,93,43,74,43,66,56,67,56,72,68,48,48,53,52,49,54,50,53,52,49,54,47,40,71,74,50,58,83,56,60,97,87,52,85,74,68,62,45,41,42,54,72,87,47,26,64,39,52,40,66,63,38,44,83,84,43,65,85,58,48,58,41,26,70,89,77,53,56,97,87,63,86,84,78,87,88,57,72,45,73,71,60,80,82,81,130